Protein AF-A0A3C0C3N3-F1 (afdb_monomer)

pLDDT: mean 82.88, std 10.23, range [58.62, 92.94]

Mean predicted aligned error: 8.0 Å

Radius of gyration: 15.5 Å; Cα contacts (8 Å, |Δi|>4): 63; chains: 1; bounding box: 28×20×48 Å

Sequence (48 aa):
MICDVCPRRCNIEEGKRGFCKARGNRGDRNVSLSYGKLTSIALDPIEK

Foldseek 3Di:
DFDPPDPVRADADEPGAGPVNQWHAHPNDIDGPCVPPDPDDDPDDDDD

Nearest PDB structures (foldseek):
  9b8k-assembly1_A  TM=4.303E-01  e=9.884E+00  Homo sapiens

Secondary structure (DSSP, 8-state):
-B-TTSTT--B--TT-B-TTSSEEEETTEEEESSTT--S---------

Structure (mmCIF, N/CA/C/O backbone):
data_AF-A0A3C0C3N3-F1
#
_entry.id   AF-A0A3C0C3N3-F1
#
loop_
_atom_site.group_PDB
_atom_site.id
_atom_site.type_symbol
_atom_site.label_atom_id
_atom_site.label_alt_id
_atom_site.label_comp_id
_atom_site.label_asym_id
_atom_site.label_entity_id
_atom_site.label_seq_id
_atom_site.pdbx_PDB_ins_code
_atom_site.Cartn_x
_atom_site.Cartn_y
_atom_site.Cartn_z
_atom_site.occupancy
_atom_site.B_iso_or_equiv
_atom_site.auth_seq_id
_atom_site.auth_comp_id
_atom_site.auth_asym_id
_atom_site.auth_atom_id
_atom_site.pdbx_PDB_model_num
ATOM 1 N N . MET A 1 1 ? -8.835 -1.765 8.814 1.00 87.25 1 MET A N 1
ATOM 2 C CA . MET A 1 1 ? -9.325 -2.612 7.706 1.00 87.25 1 MET A CA 1
ATOM 3 C C . MET A 1 1 ? -8.264 -3.630 7.292 1.00 87.25 1 MET A C 1
ATOM 5 O O . MET A 1 1 ? -7.086 -3.291 7.309 1.00 87.25 1 MET A O 1
ATOM 9 N N . ILE A 1 2 ? -8.631 -4.838 6.857 1.00 89.75 2 ILE A N 1
ATOM 10 C CA . ILE A 1 2 ? -7.653 -5.851 6.412 1.00 89.75 2 ILE A CA 1
ATOM 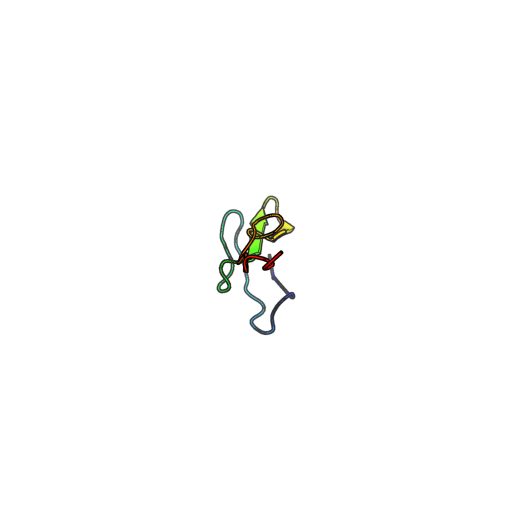11 C C . ILE A 1 2 ? -7.517 -5.817 4.882 1.00 89.75 2 ILE A C 1
ATOM 13 O O . ILE A 1 2 ? -8.503 -5.886 4.154 1.00 89.75 2 ILE A O 1
ATOM 17 N N . CYS A 1 3 ? -6.289 -5.683 4.382 1.00 89.06 3 CYS A N 1
ATOM 18 C CA . CYS A 1 3 ? -5.979 -5.683 2.952 1.00 89.06 3 CYS A CA 1
ATOM 19 C C . CYS A 1 3 ? -5.643 -7.100 2.468 1.00 89.06 3 CYS A C 1
ATOM 21 O O . CYS A 1 3 ? -4.530 -7.555 2.706 1.00 89.06 3 CYS A O 1
ATOM 23 N N . ASP A 1 4 ? -6.538 -7.760 1.731 1.00 90.62 4 ASP A N 1
ATOM 24 C CA . ASP A 1 4 ? -6.314 -9.127 1.209 1.00 90.62 4 ASP A CA 1
ATOM 25 C C . ASP A 1 4 ? -5.628 -9.176 -0.176 1.00 90.62 4 ASP A C 1
ATOM 27 O O . ASP A 1 4 ? -5.556 -10.209 -0.824 1.00 90.62 4 ASP A O 1
ATOM 31 N N . VAL A 1 5 ? -5.094 -8.049 -0.660 1.00 88.81 5 VAL A N 1
ATOM 32 C CA . VAL A 1 5 ? -4.499 -7.962 -2.012 1.00 88.81 5 VAL A CA 1
ATOM 33 C C . VAL A 1 5 ? -3.147 -8.675 -2.108 1.00 88.81 5 VAL A C 1
ATOM 35 O O . VAL A 1 5 ? -2.757 -9.133 -3.178 1.00 88.81 5 VAL A O 1
ATOM 38 N N . CYS A 1 6 ? -2.392 -8.721 -1.012 1.00 88.75 6 CYS A N 1
ATOM 39 C CA . CYS A 1 6 ? -1.087 -9.370 -0.955 1.00 88.75 6 CYS A CA 1
ATOM 40 C C . CYS A 1 6 ? -1.075 -10.407 0.175 1.00 88.75 6 CYS A C 1
ATOM 42 O O . CYS A 1 6 ? -1.803 -10.240 1.158 1.00 88.75 6 CYS A O 1
ATOM 44 N N . PRO A 1 7 ? -0.207 -11.434 0.108 1.00 89.69 7 PRO A N 1
ATOM 45 C CA . PRO A 1 7 ? -0.191 -12.521 1.093 1.00 89.69 7 PRO A CA 1
ATOM 46 C C . PRO A 1 7 ? 0.086 -12.049 2.528 1.00 89.69 7 PRO A C 1
ATOM 48 O O . PRO A 1 7 ? -0.191 -12.764 3.483 1.00 89.69 7 PRO A O 1
ATOM 51 N N . ARG A 1 8 ? 0.607 -10.826 2.702 1.00 89.19 8 ARG A N 1
ATOM 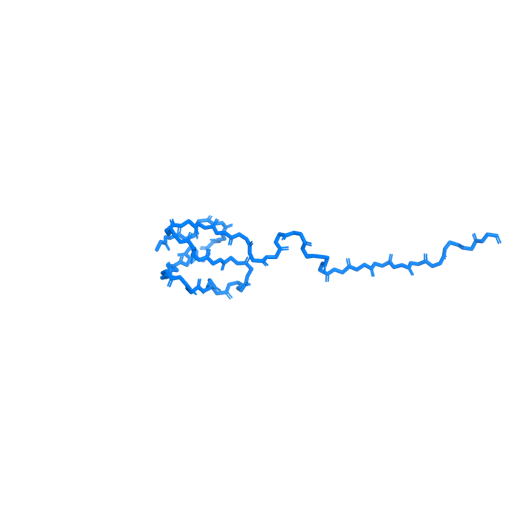52 C CA . ARG A 1 8 ? 0.905 -10.240 4.014 1.00 89.19 8 ARG A CA 1
ATOM 53 C C . ARG A 1 8 ? -0.335 -9.786 4.791 1.00 89.19 8 ARG A C 1
ATOM 55 O O . ARG A 1 8 ? -0.206 -9.538 5.983 1.00 89.19 8 ARG A O 1
ATOM 62 N N . ARG A 1 9 ? -1.500 -9.644 4.143 1.00 90.56 9 ARG A N 1
ATOM 63 C CA . ARG A 1 9 ? -2.790 -9.342 4.796 1.00 90.56 9 ARG A CA 1
ATOM 64 C C . ARG A 1 9 ? -2.726 -8.217 5.835 1.00 90.56 9 ARG A C 1
ATOM 66 O O . ARG A 1 9 ? -3.157 -8.361 6.975 1.00 90.56 9 ARG A O 1
ATOM 73 N N . CYS A 1 10 ? -2.131 -7.088 5.449 1.00 90.44 10 CYS A N 1
ATOM 74 C CA . CYS A 1 10 ? -1.873 -5.981 6.373 1.00 90.44 10 CYS A CA 1
ATOM 75 C C . CYS A 1 10 ? -3.189 -5.460 6.979 1.00 90.44 10 CYS A C 1
ATOM 77 O O . CYS A 1 10 ? -4.111 -5.145 6.223 1.00 90.44 10 CYS A O 1
ATOM 79 N N . ASN A 1 11 ? -3.248 -5.271 8.301 1.00 92.81 11 ASN A N 1
ATOM 80 C CA . ASN A 1 11 ? -4.285 -4.441 8.913 1.00 92.81 11 ASN A CA 1
ATOM 81 C C . ASN A 1 11 ? -3.878 -2.966 8.786 1.00 92.81 11 ASN A C 1
ATOM 83 O O . ASN A 1 11 ? -2.850 -2.549 9.317 1.00 92.81 11 ASN A O 1
ATOM 87 N N . ILE A 1 12 ? -4.649 -2.201 8.022 1.00 92.00 12 ILE A N 1
ATOM 88 C CA . ILE A 1 12 ? -4.405 -0.796 7.713 1.00 92.00 12 ILE A CA 1
ATOM 89 C C . ILE A 1 12 ? -5.442 0.041 8.464 1.00 92.00 12 ILE A C 1
ATOM 91 O O . ILE A 1 12 ? -6.646 -0.038 8.194 1.00 92.00 12 ILE A O 1
ATO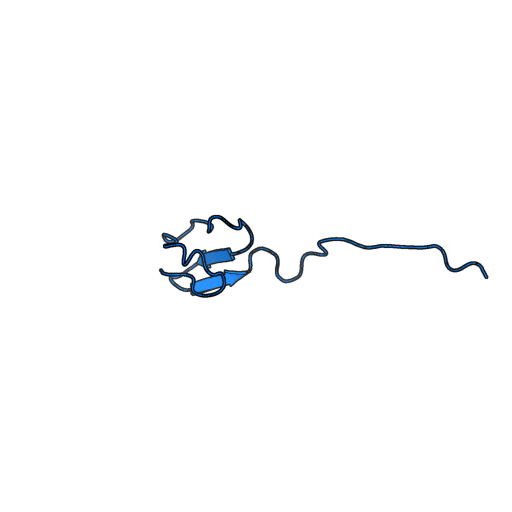M 95 N N . GLU A 1 13 ? -4.973 0.839 9.416 1.00 92.06 13 GLU A N 1
ATOM 96 C CA . GLU A 1 13 ? -5.796 1.837 10.104 1.00 92.06 13 GLU A CA 1
ATOM 97 C C . GLU A 1 13 ? -6.203 2.959 9.144 1.00 92.06 13 GLU A C 1
ATOM 99 O O . GLU A 1 13 ? -5.520 3.216 8.149 1.00 92.06 13 GLU A O 1
ATOM 104 N N . GLU A 1 14 ? -7.317 3.627 9.428 1.00 92.62 14 GLU A N 1
ATOM 105 C CA . GLU A 1 14 ? -7.796 4.737 8.608 1.00 92.62 14 GLU A CA 1
ATOM 106 C C . GLU A 1 14 ? -6.731 5.836 8.453 1.00 92.62 14 GLU A C 1
ATOM 108 O O . GLU A 1 14 ? -6.057 6.227 9.405 1.00 92.62 14 GLU A O 1
ATOM 113 N N . GLY A 1 15 ? -6.518 6.292 7.216 1.00 88.75 15 GLY A N 1
ATOM 114 C CA . GLY A 1 15 ? -5.496 7.283 6.881 1.00 88.75 15 GLY A CA 1
ATOM 115 C C . GLY A 1 15 ? -4.068 6.729 6.810 1.00 88.75 15 GLY A C 1
ATOM 116 O O . GLY A 1 15 ? -3.167 7.431 6.342 1.00 88.75 15 GLY A O 1
ATOM 117 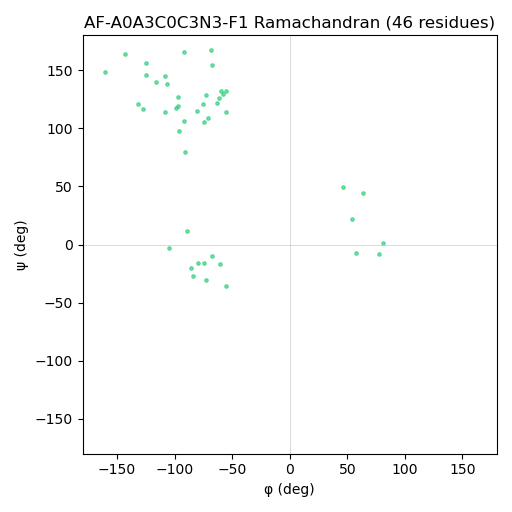N N . LYS A 1 16 ? -3.833 5.468 7.200 1.00 90.50 16 LYS A N 1
ATOM 118 C CA . LYS A 1 16 ? -2.524 4.813 7.080 1.00 90.50 16 LYS A CA 1
ATOM 119 C C . LYS A 1 16 ? -2.368 4.058 5.760 1.00 90.50 16 LYS A C 1
ATOM 121 O O . LYS A 1 16 ? -3.303 3.813 4.995 1.00 90.50 16 LYS A O 1
ATOM 126 N N . ARG A 1 17 ? -1.113 3.709 5.480 1.00 91.44 17 ARG A N 1
ATOM 127 C CA . ARG A 1 17 ? -0.679 2.962 4.294 1.00 91.44 17 ARG A CA 1
ATOM 128 C C . ARG A 1 17 ? -0.271 1.558 4.723 1.00 91.44 17 ARG A C 1
ATOM 130 O O . ARG A 1 17 ? 0.292 1.385 5.800 1.00 91.44 17 ARG A O 1
ATOM 137 N N . GLY A 1 18 ? -0.528 0.568 3.876 1.00 90.25 18 GLY A N 1
ATOM 138 C CA . GLY A 1 18 ? -0.048 -0.794 4.088 1.00 90.25 18 GLY A CA 1
ATOM 139 C C . GLY A 1 18 ? 1.471 -0.894 3.942 1.00 90.25 18 GLY A C 1
ATOM 140 O O . GLY A 1 18 ? 2.122 0.002 3.403 1.00 90.25 18 GLY A O 1
ATOM 141 N N . PHE A 1 19 ? 2.033 -2.030 4.363 1.00 88.75 19 PHE A N 1
ATOM 142 C CA . PHE A 1 19 ? 3.476 -2.291 4.283 1.00 88.75 19 PHE A CA 1
ATOM 143 C C . PHE A 1 19 ? 4.032 -2.142 2.858 1.00 88.75 19 PHE A C 1
ATOM 145 O O . PHE A 1 19 ? 5.131 -1.632 2.666 1.00 88.75 19 PHE A O 1
ATOM 152 N N . CYS A 1 20 ? 3.246 -2.524 1.847 1.00 88.44 20 CYS A N 1
ATOM 153 C CA . CYS A 1 20 ? 3.622 -2.390 0.442 1.00 88.44 20 CYS A CA 1
ATOM 154 C C . CYS A 1 20 ? 3.723 -0.935 -0.047 1.00 88.44 20 CYS A C 1
ATOM 156 O O . CYS A 1 20 ? 4.144 -0.723 -1.179 1.00 88.44 20 CYS A O 1
ATOM 158 N N . LYS A 1 21 ? 3.284 0.060 0.742 1.00 86.94 21 LYS A N 1
ATOM 159 C CA . LYS A 1 21 ? 3.186 1.495 0.398 1.00 86.94 21 LYS A CA 1
ATOM 160 C C . LYS A 1 21 ? 2.325 1.828 -0.835 1.00 86.94 21 LYS A C 1
ATOM 162 O O . LYS A 1 21 ? 2.040 2.997 -1.063 1.00 86.94 21 LYS A O 1
ATOM 167 N N . ALA A 1 22 ? 1.862 0.823 -1.576 1.00 88.12 22 ALA A N 1
ATOM 168 C CA . ALA A 1 22 ? 1.017 0.948 -2.759 1.00 88.12 22 ALA A CA 1
ATOM 169 C C . ALA A 1 22 ? -0.482 1.023 -2.433 1.00 88.12 22 ALA A C 1
ATOM 171 O O . ALA A 1 22 ? -1.268 1.463 -3.264 1.00 88.12 22 ALA A O 1
ATOM 172 N N . ARG A 1 23 ? -0.901 0.575 -1.245 1.00 89.69 23 ARG A N 1
ATOM 173 C CA . ARG A 1 23 ? -2.307 0.519 -0.813 1.00 89.69 23 ARG A CA 1
ATOM 174 C C . ARG A 1 23 ? -2.473 1.267 0.508 1.00 89.69 23 ARG A C 1
ATOM 176 O O . ARG A 1 23 ? -1.569 1.236 1.344 1.00 89.69 23 ARG A O 1
ATOM 183 N N . GLY A 1 24 ? -3.610 1.919 0.709 1.00 92.62 24 GLY A N 1
ATOM 184 C CA . GLY A 1 24 ? -3.948 2.617 1.950 1.00 92.62 24 GLY A CA 1
ATOM 185 C C . GLY A 1 24 ? -5.426 2.485 2.290 1.00 92.62 24 GLY A C 1
ATOM 186 O O . GLY A 1 24 ? -6.220 2.097 1.436 1.00 92.62 24 GLY A O 1
ATOM 187 N N . ASN A 1 25 ? -5.779 2.792 3.536 1.00 92.94 25 ASN A N 1
ATOM 188 C CA . ASN A 1 25 ? -7.168 2.832 3.977 1.00 92.94 25 ASN A CA 1
ATOM 189 C C . ASN A 1 25 ? -7.682 4.280 3.930 1.00 92.94 25 ASN A C 1
ATOM 191 O O . ASN A 1 25 ? -7.133 5.149 4.613 1.00 92.94 25 ASN A O 1
ATOM 195 N N . ARG A 1 26 ? -8.714 4.548 3.124 1.00 89.81 26 ARG A N 1
ATOM 196 C CA . ARG A 1 26 ? -9.444 5.827 3.100 1.00 89.81 26 ARG A CA 1
ATOM 197 C C . ARG A 1 26 ? -10.940 5.567 3.242 1.00 89.81 26 ARG A C 1
ATOM 199 O O . ARG A 1 26 ? -11.517 4.980 2.330 1.00 89.81 26 ARG A O 1
ATOM 206 N N . GLY A 1 27 ? -11.565 6.050 4.316 1.00 87.88 27 GLY A N 1
ATOM 207 C CA . GLY A 1 27 ? -13.007 5.888 4.530 1.00 87.88 27 GLY A CA 1
ATOM 208 C C . GLY A 1 27 ? -13.396 4.419 4.674 1.00 87.88 27 GLY A C 1
ATOM 209 O O . GLY A 1 27 ? -14.310 3.963 3.994 1.00 87.88 27 GLY A O 1
ATOM 210 N N . ASP A 1 28 ? -12.609 3.670 5.445 1.00 85.75 28 ASP A N 1
ATOM 211 C CA . ASP A 1 28 ? -12.668 2.207 5.589 1.00 85.75 28 ASP A CA 1
ATOM 212 C C . ASP A 1 28 ? -12.581 1.392 4.274 1.00 85.75 28 ASP A C 1
ATOM 214 O O . ASP A 1 28 ? -12.983 0.230 4.195 1.00 85.75 28 ASP A O 1
ATOM 218 N N . ARG A 1 29 ? -12.027 1.983 3.204 1.00 86.50 29 ARG A N 1
ATOM 219 C CA . ARG A 1 29 ? -11.852 1.335 1.895 1.00 86.50 29 ARG A CA 1
ATOM 220 C C . ARG A 1 29 ? -10.388 1.177 1.516 1.00 86.50 29 ARG A C 1
ATOM 222 O O . ARG A 1 29 ? -9.577 2.095 1.654 1.00 86.50 29 ARG A O 1
ATOM 229 N N . ASN A 1 30 ? -10.079 0.020 0.926 1.00 87.75 30 ASN A N 1
ATOM 230 C CA . ASN A 1 30 ? -8.762 -0.267 0.372 1.00 87.75 30 ASN A CA 1
ATOM 231 C C . ASN A 1 30 ? -8.586 0.493 -0.939 1.00 87.75 30 ASN A C 1
ATOM 233 O O . ASN A 1 30 ? -9.131 0.098 -1.971 1.00 87.75 30 ASN A O 1
ATOM 237 N N . VAL A 1 31 ? -7.794 1.555 -0.917 1.00 88.19 31 VAL A N 1
ATOM 238 C CA . VAL A 1 31 ? -7.497 2.348 -2.106 1.00 88.19 31 VAL A CA 1
ATOM 239 C C . VAL A 1 31 ? -6.071 2.093 -2.577 1.00 88.19 31 VAL A C 1
ATOM 241 O O . VAL A 1 31 ? -5.129 2.005 -1.787 1.00 88.19 31 VAL A O 1
ATOM 244 N N . SER A 1 32 ? -5.901 1.977 -3.893 1.00 86.50 32 SER A N 1
ATOM 245 C CA . SER A 1 32 ? -4.574 1.982 -4.506 1.00 86.50 32 SER A CA 1
ATOM 246 C C . SER A 1 32 ? -4.033 3.412 -4.513 1.00 86.50 32 SER A C 1
ATOM 248 O O . SER A 1 32 ? -4.647 4.309 -5.083 1.00 86.50 32 SER A O 1
ATOM 250 N N . LEU A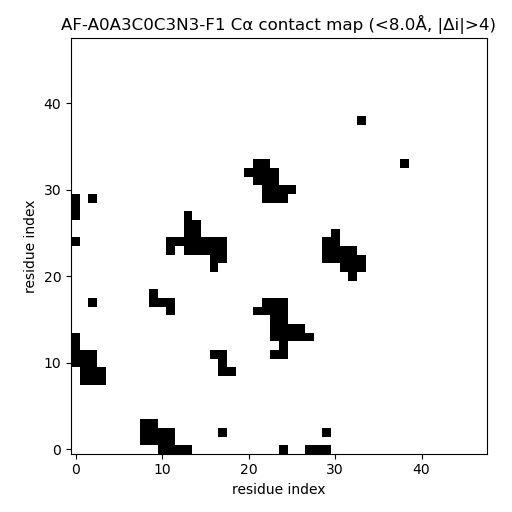 1 33 ? -2.883 3.625 -3.879 1.00 83.75 33 LEU A N 1
ATOM 251 C CA . LEU A 1 33 ? -2.182 4.911 -3.822 1.00 83.75 33 LEU A CA 1
ATOM 252 C C . LEU A 1 33 ? -1.388 5.202 -5.104 1.00 83.75 33 LEU A C 1
ATOM 254 O O . LEU A 1 33 ? -0.996 6.346 -5.337 1.00 83.75 33 LEU A O 1
ATOM 258 N N . SER A 1 34 ? -1.155 4.173 -5.921 1.00 74.25 34 SER A N 1
ATOM 259 C CA . SER A 1 34 ? -0.392 4.259 -7.171 1.00 74.25 34 SER A CA 1
ATOM 260 C C . SER A 1 34 ? -1.274 4.227 -8.422 1.00 74.25 34 SER A C 1
ATOM 262 O O . SER A 1 34 ? -0.753 4.336 -9.528 1.00 74.25 34 SER A O 1
ATOM 264 N 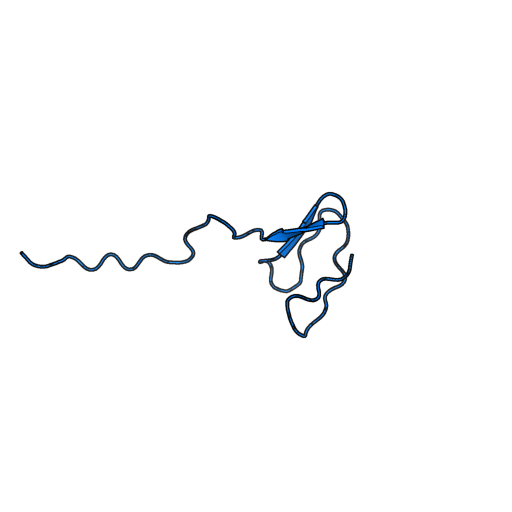N . TYR A 1 35 ? -2.597 4.069 -8.289 1.00 69.00 35 TYR A N 1
ATOM 265 C CA . TYR A 1 35 ? -3.493 4.054 -9.449 1.00 69.00 35 TYR A CA 1
ATOM 266 C C . TYR A 1 35 ? -3.424 5.395 -10.196 1.00 69.00 35 TYR A C 1
ATOM 268 O O . TYR A 1 35 ? -3.576 6.451 -9.586 1.00 69.00 35 TYR A O 1
ATOM 276 N N . GLY A 1 36 ? -3.143 5.345 -11.502 1.00 60.97 36 GLY A N 1
ATOM 277 C CA . GLY A 1 36 ? -2.949 6.528 -12.348 1.00 60.97 36 GLY A CA 1
ATOM 278 C C . GLY A 1 36 ? -1.559 7.175 -12.272 1.00 60.97 36 GLY A C 1
ATOM 279 O O . GLY A 1 36 ? -1.325 8.166 -12.956 1.00 60.97 36 GLY A O 1
ATOM 280 N N . LYS A 1 37 ? -0.618 6.634 -11.485 1.00 64.69 37 LYS A N 1
ATOM 281 C CA . LYS A 1 37 ? 0.781 7.085 -11.495 1.00 64.69 37 LYS A CA 1
ATOM 282 C C . LYS A 1 37 ? 1.627 6.155 -12.358 1.00 64.69 37 LYS A C 1
ATOM 284 O O . LYS A 1 37 ? 1.784 4.977 -12.038 1.00 64.69 37 LYS A O 1
ATOM 289 N N . LEU A 1 38 ? 2.196 6.704 -13.432 1.00 59.62 38 LEU A N 1
ATOM 290 C CA . LEU A 1 38 ? 3.236 6.037 -14.214 1.00 59.62 38 LEU A CA 1
ATOM 291 C C . LEU A 1 38 ? 4.379 5.653 -13.272 1.00 59.62 38 LEU A C 1
ATOM 293 O O . LEU A 1 38 ? 5.012 6.514 -12.667 1.00 59.62 38 LEU A O 1
ATOM 297 N N . THR A 1 39 ? 4.591 4.350 -13.097 1.00 66.25 39 THR A N 1
ATOM 298 C CA . THR A 1 39 ? 5.653 3.837 -12.216 1.00 66.25 39 THR A CA 1
ATOM 299 C C . THR A 1 39 ? 6.989 3.792 -12.957 1.00 66.25 39 THR A C 1
ATOM 301 O O . THR A 1 39 ? 8.044 3.918 -12.344 1.00 66.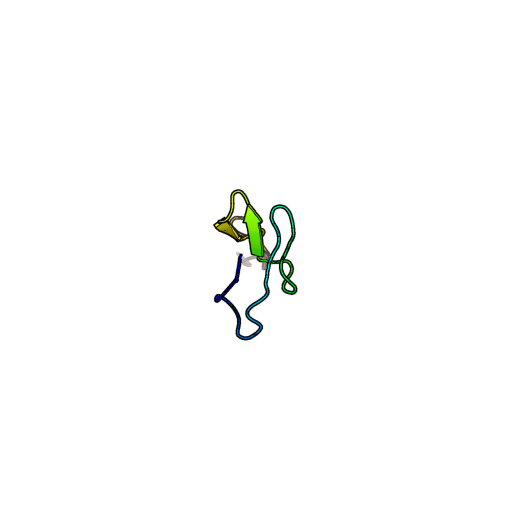25 39 THR A O 1
ATOM 304 N N . SER A 1 40 ? 6.953 3.659 -14.284 1.00 68.50 40 SER A N 1
ATOM 305 C CA . SER A 1 40 ? 8.095 3.784 -15.189 1.00 68.50 40 SER A CA 1
ATOM 306 C C . SER A 1 40 ? 7.581 4.053 -16.603 1.00 68.50 40 SER A C 1
ATOM 308 O O . SER A 1 40 ? 6.496 3.593 -16.960 1.00 68.50 40 SER A O 1
ATOM 310 N N . ILE A 1 41 ? 8.353 4.795 -17.391 1.00 71.69 41 ILE A N 1
ATOM 311 C CA . ILE A 1 41 ? 8.145 4.969 -18.827 1.00 71.69 41 ILE A CA 1
ATOM 312 C C . ILE A 1 41 ? 9.495 4.737 -19.508 1.00 71.69 41 ILE A C 1
ATOM 314 O O . ILE A 1 41 ? 10.478 5.389 -19.162 1.00 71.69 41 ILE A O 1
ATOM 318 N N . ALA A 1 42 ? 9.554 3.764 -20.412 1.00 75.19 42 ALA A N 1
ATOM 319 C CA . ALA A 1 42 ? 10.698 3.555 -21.290 1.00 75.19 42 ALA A CA 1
ATOM 320 C C . ALA A 1 42 ? 10.367 4.254 -22.611 1.00 75.19 42 ALA A C 1
ATOM 322 O O . ALA A 1 42 ? 9.567 3.762 -23.403 1.00 75.19 42 ALA A O 1
ATOM 323 N N . LEU A 1 43 ? 10.875 5.477 -22.764 1.00 70.75 43 LEU A N 1
ATOM 324 C CA . LEU A 1 43 ? 10.816 6.236 -24.010 1.00 70.75 43 LEU A CA 1
ATOM 325 C C . LEU A 1 43 ? 12.084 5.916 -24.795 1.00 70.75 43 LEU A C 1
ATOM 327 O O . LEU A 1 43 ? 13.048 6.677 -24.756 1.00 70.75 43 LEU A O 1
ATOM 331 N N . ASP A 1 44 ? 12.095 4.773 -25.469 1.00 78.75 44 ASP A N 1
ATOM 332 C CA . ASP A 1 44 ? 13.114 4.509 -26.477 1.00 78.75 44 ASP A CA 1
ATOM 333 C C . ASP A 1 44 ? 12.807 5.376 -27.711 1.00 78.75 44 ASP A C 1
ATOM 335 O O . ASP A 1 44 ? 11.659 5.397 -28.176 1.00 78.75 44 ASP A O 1
ATOM 339 N N . PRO A 1 45 ? 13.781 6.141 -28.238 1.00 70.75 45 PRO A N 1
ATOM 340 C CA . PRO A 1 45 ? 13.585 6.863 -29.482 1.00 70.75 45 PRO A CA 1
ATOM 341 C C . PRO A 1 45 ? 13.365 5.840 -30.598 1.00 70.75 45 PRO A C 1
ATOM 343 O O . PRO A 1 45 ? 14.205 4.976 -30.836 1.00 70.75 45 PRO A O 1
ATOM 346 N N . ILE A 1 46 ? 12.226 5.932 -31.284 1.00 69.31 46 ILE A N 1
ATOM 347 C CA . ILE A 1 46 ? 12.040 5.197 -32.531 1.00 69.31 46 ILE A CA 1
ATOM 348 C C . ILE A 1 46 ? 12.942 5.889 -33.559 1.00 69.31 46 ILE A C 1
ATOM 350 O O . ILE A 1 46 ? 12.717 7.050 -33.908 1.00 69.31 46 ILE A O 1
ATOM 354 N N . GLU A 1 47 ? 14.031 5.230 -33.958 1.00 71.69 47 GLU A N 1
ATOM 355 C CA . GLU A 1 47 ? 14.797 5.682 -35.119 1.00 71.69 47 GLU A CA 1
ATOM 356 C C . GLU A 1 47 ? 13.851 5.704 -36.324 1.00 71.69 47 GLU A C 1
ATOM 358 O O . GLU A 1 47 ? 13.100 4.751 -36.561 1.00 71.69 47 GLU A O 1
ATOM 363 N N . LYS A 1 48 ? 1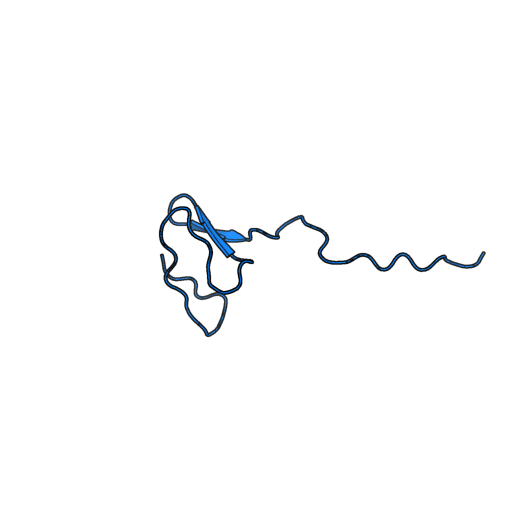3.837 6.832 -37.032 1.00 58.62 48 LYS A N 1
ATOM 364 C CA . LYS A 1 48 ? 13.048 7.053 -38.241 1.00 58.62 48 LYS A CA 1
ATOM 365 C C . LYS A 1 48 ? 13.977 7.219 -39.427 1.00 58.62 48 LYS A C 1
ATOM 367 O O . LYS A 1 48 ? 14.984 7.940 -39.258 1.00 58.62 48 LYS A O 1
#

Solvent-accessible surface area (backbone atoms only — not comparable to full-atom values): 3205 Å² total; per-residue (Å²): 82,74,42,79,87,48,97,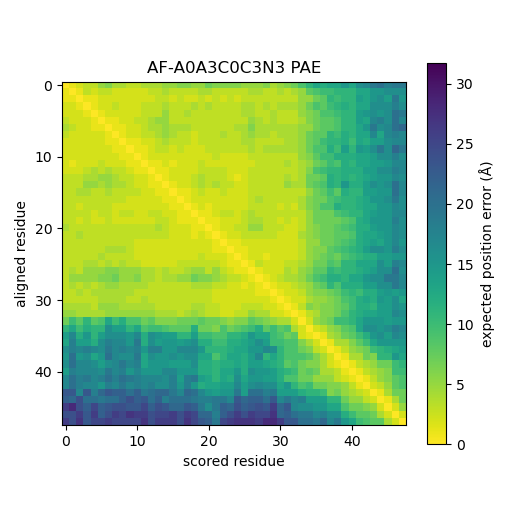79,48,41,75,20,52,76,79,34,58,32,92,82,66,45,37,27,19,56,91,83,33,87,38,65,71,49,73,94,54,84,88,74,80,88,82,72,81,79,86,127